Protein AF-I2Q893-F1 (afdb_monomer_lite)

Secondary structure (DSSP, 8-state):
--PPPPPHHHHHHHHHHHHHH-TTTTPPPPPGGGS-HHHHHHHHHHHHHHHHHHHHH-TT---

Sequence (63 aa):
MIKPKRSAEQQIADEADRRTLNPIASRQTIADSQATPEFQENLKRLKSERLEREARLNPKRKV

Foldseek 3Di:
DPDDDDDPVRVVVVVVVVCVVPVPVVDDDDDPVPDDPVVVVVVVVVVVVVVVVVCVVCVPPDD

pLDDT: mean 80.48, std 10.38, range [47.38, 94.12]

Radius of gyration: 21.13 Å; chains: 1; bounding box: 51×30×50 Å

Structure (mmCIF, N/CA/C/O backbone):
data_AF-I2Q893-F1
#
_entry.id   AF-I2Q893-F1
#
loop_
_atom_site.group_PDB
_atom_site.id
_atom_site.type_symbol
_atom_site.label_atom_id
_atom_site.label_alt_id
_atom_site.label_comp_id
_atom_site.label_asym_id
_atom_site.label_entity_id
_atom_site.label_seq_id
_atom_site.pdbx_PDB_ins_code
_atom_site.Cartn_x
_atom_site.Cartn_y
_atom_site.Cartn_z
_atom_site.occupancy
_atom_site.B_iso_or_equiv
_atom_site.auth_seq_id
_atom_site.auth_comp_id
_atom_site.auth_asym_id
_atom_site.auth_atom_id
_atom_site.pdbx_PDB_model_num
ATOM 1 N N . MET A 1 1 ? -36.503 -19.022 15.355 1.00 49.97 1 MET A N 1
ATOM 2 C CA . MET A 1 1 ? -35.554 -18.473 16.350 1.00 49.97 1 MET A CA 1
ATOM 3 C C . MET A 1 1 ? -34.837 -17.281 15.743 1.00 49.97 1 MET A C 1
ATOM 5 O O . MET A 1 1 ? -34.019 -17.461 14.850 1.00 49.97 1 MET A O 1
ATOM 9 N N . ILE A 1 2 ? -35.180 -16.069 16.174 1.00 61.50 2 ILE A N 1
ATOM 10 C CA . ILE A 1 2 ? -34.453 -14.858 15.779 1.00 61.50 2 ILE A CA 1
ATOM 11 C C . ILE A 1 2 ? -33.201 -14.821 16.654 1.00 61.50 2 ILE A C 1
ATOM 13 O O . ILE A 1 2 ? -33.313 -14.768 17.877 1.00 61.50 2 ILE A O 1
ATOM 17 N N . LYS A 1 3 ? -32.013 -14.936 16.050 1.00 69.81 3 LYS A N 1
ATOM 18 C CA . LYS A 1 3 ? -30.759 -14.767 16.796 1.00 69.81 3 LYS A CA 1
ATOM 19 C C . LYS A 1 3 ? -30.749 -13.345 17.381 1.00 69.81 3 LYS A C 1
ATOM 21 O O . LYS A 1 3 ? -31.089 -12.419 16.639 1.00 69.81 3 LYS A O 1
ATOM 26 N N . PRO A 1 4 ? -30.391 -13.153 18.663 1.00 74.50 4 PRO A N 1
ATOM 27 C CA . PRO A 1 4 ? -30.298 -11.819 19.242 1.00 74.50 4 PRO A CA 1
ATOM 28 C C . PRO A 1 4 ? -29.378 -10.945 18.385 1.00 74.50 4 PRO A C 1
ATOM 30 O O . PRO A 1 4 ? -28.320 -11.404 17.945 1.00 74.50 4 PRO A O 1
ATOM 33 N N . LYS A 1 5 ? -29.782 -9.698 18.118 1.00 77.62 5 LYS A N 1
ATOM 34 C CA . LYS A 1 5 ? -28.878 -8.723 17.499 1.00 77.62 5 LYS A CA 1
ATOM 35 C C . LYS A 1 5 ? -27.722 -8.489 18.476 1.00 77.62 5 LYS A C 1
ATOM 37 O O . LYS A 1 5 ? -27.967 -8.222 19.648 1.00 77.62 5 LYS A O 1
ATOM 42 N N . ARG A 1 6 ? -26.486 -8.643 17.998 1.00 78.44 6 ARG A N 1
ATOM 43 C CA . ARG A 1 6 ? -25.275 -8.404 18.796 1.00 78.44 6 ARG A CA 1
ATOM 44 C C . ARG A 1 6 ? -25.230 -6.950 19.279 1.00 78.44 6 ARG A C 1
ATOM 46 O O . ARG A 1 6 ? -25.617 -6.056 18.525 1.00 78.44 6 ARG A O 1
ATOM 53 N N . SER A 1 7 ? -24.733 -6.738 20.498 1.00 84.38 7 SER A N 1
ATOM 54 C CA . SER A 1 7 ? -24.368 -5.404 21.004 1.00 84.38 7 SER A CA 1
ATOM 55 C C . SER A 1 7 ? -23.241 -4.798 20.153 1.00 84.38 7 SER A C 1
ATOM 57 O O . SER A 1 7 ? -22.437 -5.532 19.574 1.00 84.38 7 SER A O 1
ATOM 59 N N . ALA A 1 8 ? -23.146 -3.466 20.119 1.00 79.38 8 ALA A N 1
ATOM 60 C CA . ALA A 1 8 ? -22.022 -2.753 19.513 1.00 79.38 8 ALA A CA 1
ATOM 61 C C . ALA A 1 8 ? -20.670 -3.197 20.108 1.00 79.38 8 ALA A C 1
ATOM 63 O O . ALA A 1 8 ? -19.703 -3.369 19.372 1.00 79.38 8 ALA A O 1
ATOM 64 N N . GLU A 1 9 ? -20.611 -3.476 21.414 1.00 81.44 9 GLU A N 1
ATOM 65 C CA . GLU A 1 9 ? -19.383 -3.959 22.066 1.00 81.44 9 GLU A CA 1
ATOM 66 C C . GLU A 1 9 ? -19.001 -5.362 21.583 1.00 81.44 9 GLU A C 1
ATOM 68 O O . GLU A 1 9 ? -17.835 -5.639 21.314 1.00 81.44 9 GLU A O 1
ATOM 73 N N . GLN A 1 10 ? -19.997 -6.235 21.403 1.00 85.31 10 GLN A N 1
ATOM 74 C CA . GLN A 1 10 ? -19.790 -7.592 20.891 1.00 85.31 10 GLN A CA 1
ATOM 75 C C . GLN A 1 10 ? -19.338 -7.575 19.428 1.00 85.31 10 GLN A C 1
ATOM 77 O O . GLN A 1 10 ? -18.522 -8.393 19.029 1.00 85.31 10 GLN A O 1
ATOM 82 N N . GLN A 1 11 ? -19.830 -6.626 18.628 1.00 82.31 11 GLN A N 1
ATOM 83 C CA . GLN A 1 11 ? -19.380 -6.459 17.245 1.00 82.31 11 GLN A CA 1
ATOM 84 C C . GLN A 1 11 ? -17.924 -5.988 17.160 1.00 82.31 11 GLN A C 1
ATOM 86 O O . GLN A 1 11 ? -17.193 -6.450 16.287 1.00 82.31 11 GLN A O 1
ATOM 91 N N . ILE A 1 12 ? -17.497 -5.095 18.058 1.00 82.06 12 ILE A N 1
ATOM 92 C CA . ILE A 1 12 ? -16.110 -4.612 18.105 1.00 82.06 12 ILE A CA 1
ATOM 93 C C . ILE A 1 12 ? -15.161 -5.735 18.541 1.00 82.06 12 ILE A C 1
ATOM 95 O O . ILE A 1 12 ? -14.101 -5.893 17.937 1.00 82.06 12 ILE A O 1
ATOM 99 N N . ALA A 1 13 ? -15.549 -6.528 19.544 1.00 84.44 13 ALA A N 1
ATOM 100 C CA . ALA A 1 13 ? -14.775 -7.682 19.996 1.00 84.44 13 ALA A CA 1
ATOM 101 C C . ALA A 1 13 ? -14.655 -8.760 18.902 1.00 84.44 13 ALA A C 1
ATOM 103 O O . ALA A 1 13 ? -13.546 -9.176 18.578 1.00 84.44 13 ALA A O 1
ATOM 104 N N . ASP A 1 14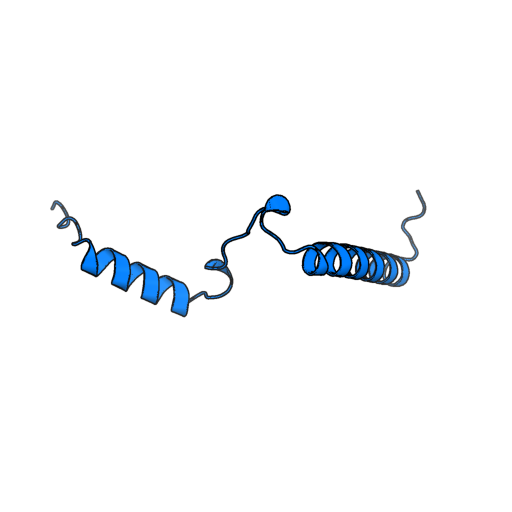 ? -15.770 -9.125 18.259 1.00 83.19 14 ASP A N 1
ATOM 105 C CA . ASP A 1 14 ? -15.785 -10.100 17.160 1.00 83.19 14 ASP A CA 1
ATOM 106 C C . ASP A 1 1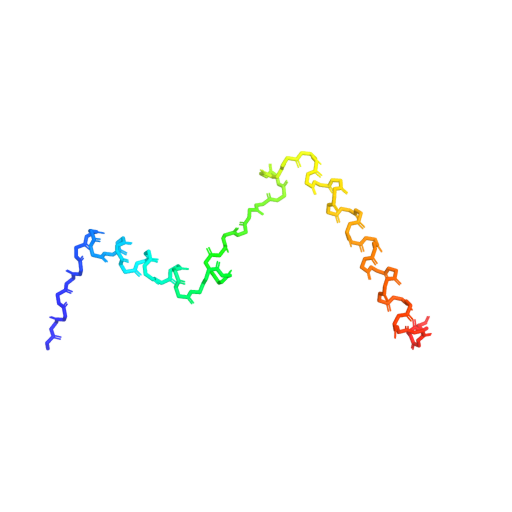4 ? -14.909 -9.639 15.977 1.00 83.19 14 ASP A C 1
ATOM 108 O O . ASP A 1 14 ? -14.222 -10.443 15.343 1.00 83.19 14 ASP A O 1
ATOM 112 N N . GLU A 1 15 ? -14.920 -8.339 15.663 1.00 78.44 15 GLU A N 1
ATOM 113 C CA . GLU A 1 15 ? -14.057 -7.767 14.630 1.00 78.44 15 GLU A CA 1
ATOM 114 C C . GLU A 1 15 ? -12.587 -7.824 15.055 1.00 78.44 15 GLU A C 1
ATOM 116 O O . GLU A 1 15 ? -11.757 -8.265 14.266 1.00 78.44 15 GLU A O 1
ATOM 121 N N . ALA A 1 16 ? -12.252 -7.454 16.294 1.00 81.50 16 ALA A N 1
ATOM 122 C CA . ALA A 1 16 ? -10.886 -7.547 16.807 1.00 81.50 16 ALA A CA 1
ATOM 123 C C . ALA A 1 16 ? -10.338 -8.984 16.721 1.00 81.50 16 ALA A C 1
ATOM 125 O O . ALA A 1 16 ? -9.241 -9.182 16.194 1.00 81.50 16 ALA A O 1
ATOM 126 N N . ASP A 1 17 ? -11.128 -9.980 17.123 1.00 82.81 17 ASP A N 1
ATOM 127 C CA . ASP A 1 17 ? -10.773 -11.401 17.022 1.00 82.81 17 ASP A CA 1
ATOM 128 C C . ASP A 1 17 ? -10.618 -11.860 15.566 1.00 82.81 17 ASP A C 1
ATOM 130 O O . ASP A 1 17 ? -9.726 -12.634 15.211 1.00 82.81 17 ASP A O 1
ATOM 134 N N . ARG A 1 18 ? -11.441 -11.333 14.658 1.00 79.12 18 ARG A N 1
ATOM 135 C CA . ARG A 1 18 ? -11.296 -11.614 13.227 1.00 79.12 18 ARG A CA 1
ATOM 136 C C . ARG A 1 18 ? -9.995 -11.040 12.658 1.00 79.12 18 ARG A C 1
ATOM 138 O O . ARG A 1 18 ? -9.367 -11.681 11.810 1.00 79.12 18 ARG A O 1
ATOM 145 N N . ARG A 1 19 ? -9.571 -9.860 13.122 1.00 78.19 19 ARG A N 1
ATOM 146 C CA . ARG A 1 19 ? -8.299 -9.240 12.711 1.00 78.19 19 ARG A CA 1
ATOM 147 C C . ARG A 1 19 ? -7.089 -10.001 13.235 1.00 78.19 19 ARG A C 1
ATOM 149 O O . ARG A 1 19 ? -6.102 -10.104 12.510 1.00 78.19 19 ARG A O 1
ATOM 156 N N . THR A 1 20 ? -7.156 -10.547 14.449 1.00 80.75 20 THR A N 1
ATOM 157 C CA . THR A 1 20 ? -6.056 -11.346 15.015 1.00 80.75 20 THR A CA 1
ATOM 158 C C . THR A 1 20 ? -5.887 -12.680 14.286 1.00 80.75 20 THR A C 1
ATOM 160 O O . THR A 1 20 ? -4.756 -13.098 14.048 1.00 80.75 20 THR A O 1
ATOM 163 N N . LEU A 1 21 ? -6.983 -13.310 13.849 1.00 83.81 21 LEU A N 1
ATOM 164 C CA . LEU A 1 21 ? -6.958 -14.569 13.092 1.00 83.81 21 LEU A CA 1
ATOM 165 C C . LEU A 1 21 ? -6.392 -14.436 11.673 1.00 83.81 21 LEU A C 1
ATOM 167 O O . LEU A 1 21 ? -5.764 -15.368 11.172 1.00 83.81 21 LEU A O 1
ATOM 171 N N . ASN A 1 22 ? -6.620 -13.305 11.000 1.00 80.75 22 ASN A N 1
ATOM 172 C CA . ASN A 1 22 ? -6.071 -13.071 9.666 1.00 80.75 22 ASN A CA 1
ATOM 173 C C . ASN A 1 22 ? -5.605 -11.617 9.495 1.00 80.75 22 ASN A C 1
ATOM 175 O O . ASN A 1 22 ? -6.272 -10.806 8.839 1.00 80.75 22 ASN A O 1
ATOM 179 N N . PRO A 1 23 ? -4.431 -11.278 10.056 1.00 74.94 23 PRO A N 1
ATOM 180 C CA . PRO A 1 23 ? -3.940 -9.904 10.083 1.00 74.94 23 PRO A CA 1
ATOM 181 C C . PRO A 1 23 ? -3.647 -9.364 8.681 1.00 74.94 23 PRO A C 1
ATOM 183 O O . PRO A 1 23 ? -3.727 -8.159 8.454 1.00 74.94 23 PRO A O 1
ATOM 186 N N . ILE A 1 24 ? -3.348 -10.242 7.718 1.00 79.19 24 ILE A N 1
ATOM 187 C CA . ILE A 1 24 ? -3.113 -9.853 6.324 1.00 79.19 24 ILE A CA 1
ATOM 188 C C . ILE A 1 24 ? -4.433 -9.484 5.644 1.00 79.19 24 ILE A C 1
ATOM 190 O O . ILE A 1 24 ? -4.509 -8.425 5.026 1.00 79.19 24 ILE A O 1
ATOM 194 N N . ALA A 1 25 ? -5.474 -10.310 5.788 1.00 71.94 25 ALA A N 1
ATOM 195 C CA . ALA A 1 25 ? -6.793 -10.027 5.215 1.00 71.94 25 ALA A CA 1
ATOM 196 C C . ALA A 1 25 ? -7.477 -8.811 5.863 1.00 71.94 25 ALA A C 1
ATOM 198 O O . ALA A 1 25 ? -8.347 -8.195 5.255 1.00 71.94 25 ALA A O 1
ATOM 199 N N . SER A 1 26 ? -7.069 -8.451 7.081 1.00 76.38 26 SER A N 1
ATOM 200 C CA . SER A 1 26 ? -7.544 -7.264 7.793 1.00 76.38 26 SER A CA 1
ATOM 201 C C . SER A 1 26 ? -6.879 -5.952 7.347 1.00 76.38 26 SER A C 1
ATOM 203 O O . SER A 1 26 ? -7.277 -4.883 7.823 1.00 76.38 26 SER A O 1
ATOM 205 N N . ARG A 1 27 ? -5.851 -5.980 6.491 1.00 81.19 27 ARG A N 1
ATOM 206 C CA . ARG A 1 27 ? -5.182 -4.749 6.048 1.00 81.19 27 ARG A CA 1
ATOM 207 C C . ARG A 1 27 ? -6.121 -3.916 5.177 1.00 81.19 27 ARG A C 1
ATOM 209 O O . ARG A 1 27 ? -6.566 -4.371 4.129 1.00 81.19 27 ARG A O 1
ATOM 216 N N . GLN A 1 28 ? -6.367 -2.671 5.580 1.00 79.62 28 GLN A N 1
ATOM 217 C CA . GLN A 1 28 ? -7.027 -1.691 4.720 1.00 79.62 28 GLN A CA 1
ATOM 218 C C . GLN A 1 28 ? -6.027 -1.116 3.719 1.00 79.62 28 GLN A C 1
ATOM 220 O O . GLN A 1 28 ? -4.914 -0.730 4.078 1.00 79.62 28 GLN A O 1
ATOM 225 N N . THR A 1 29 ? -6.431 -1.063 2.453 1.00 82.62 29 THR A N 1
ATOM 226 C CA . THR A 1 29 ? -5.694 -0.354 1.409 1.00 82.62 29 THR A CA 1
ATOM 227 C C . THR A 1 29 ? -6.042 1.127 1.485 1.00 82.62 29 THR A C 1
ATOM 229 O O . THR A 1 29 ? -7.218 1.483 1.467 1.00 82.62 29 THR A O 1
ATOM 232 N N . ILE A 1 30 ? -5.026 1.981 1.572 1.00 83.25 30 ILE A N 1
ATOM 233 C CA . ILE A 1 30 ? -5.191 3.434 1.470 1.00 83.25 30 ILE A CA 1
ATOM 234 C C . ILE A 1 30 ? -5.045 3.871 0.014 1.00 83.25 30 ILE A C 1
ATOM 236 O O . ILE A 1 30 ? -4.368 3.206 -0.773 1.00 83.25 30 ILE A O 1
ATOM 240 N N . ALA A 1 31 ? -5.675 4.985 -0.347 1.00 83.31 31 ALA A N 1
ATOM 241 C CA . ALA A 1 31 ? -5.488 5.570 -1.670 1.00 83.31 31 ALA A CA 1
ATOM 242 C C . ALA A 1 31 ? -4.089 6.198 -1.797 1.00 83.31 31 ALA A C 1
ATOM 244 O O . ALA A 1 31 ? -3.537 6.698 -0.817 1.00 83.31 31 ALA A O 1
ATOM 245 N N . ASP A 1 32 ? -3.552 6.266 -3.019 1.00 80.56 32 ASP A N 1
ATOM 246 C CA . ASP A 1 32 ? -2.246 6.893 -3.289 1.00 80.56 32 ASP A CA 1
ATOM 247 C C . ASP A 1 32 ? -2.200 8.377 -2.873 1.00 80.56 32 ASP A C 1
ATOM 249 O O . ASP A 1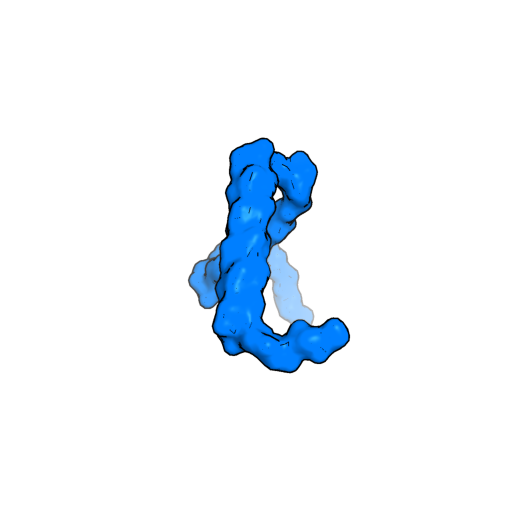 32 ? -1.137 8.898 -2.542 1.00 80.56 32 ASP A O 1
ATOM 253 N N . SER A 1 33 ? -3.355 9.052 -2.844 1.00 82.56 33 SER A N 1
ATOM 254 C CA . SER A 1 33 ? -3.506 10.436 -2.374 1.00 82.56 33 SER A CA 1
ATOM 255 C C . SER A 1 33 ? -3.377 10.592 -0.856 1.00 82.56 33 SER A C 1
ATOM 257 O O . SER A 1 33 ? -3.183 11.702 -0.374 1.00 82.56 33 SER A O 1
ATOM 259 N N . GLN A 1 34 ? -3.529 9.499 -0.104 1.00 85.88 34 GLN A N 1
ATOM 260 C CA . GLN A 1 34 ? -3.363 9.453 1.352 1.00 85.88 34 GLN A CA 1
ATOM 261 C C . GLN A 1 34 ? -1.953 8.994 1.753 1.00 85.88 34 GLN A C 1
ATOM 263 O O . GLN A 1 34 ? -1.606 9.044 2.932 1.00 85.88 34 GLN A O 1
ATOM 268 N N . ALA A 1 35 ? -1.150 8.527 0.795 1.00 84.75 35 ALA A N 1
ATOM 269 C CA . ALA A 1 35 ? 0.216 8.087 1.029 1.00 84.75 35 ALA A CA 1
ATOM 270 C C . ALA A 1 35 ? 1.174 9.288 1.070 1.00 84.75 35 ALA A C 1
ATOM 272 O O . ALA A 1 35 ? 1.019 10.242 0.306 1.00 84.75 35 ALA A O 1
ATOM 273 N N . THR A 1 36 ? 2.183 9.239 1.944 1.00 87.75 36 THR A N 1
ATOM 274 C CA . THR A 1 36 ? 3.205 10.295 1.993 1.00 87.75 36 THR A CA 1
ATOM 275 C C . THR A 1 36 ? 4.076 10.266 0.725 1.00 87.75 36 THR A C 1
ATOM 277 O O . THR A 1 36 ? 4.158 9.225 0.059 1.00 87.75 36 THR A O 1
ATOM 280 N N . PRO A 1 37 ? 4.737 11.379 0.359 1.00 85.69 37 PRO A N 1
ATOM 281 C CA . PRO A 1 37 ? 5.577 11.439 -0.840 1.00 85.69 37 PRO A CA 1
ATOM 282 C C . PRO A 1 37 ? 6.656 10.345 -0.887 1.00 85.69 37 PRO A C 1
ATOM 284 O O . PRO A 1 37 ? 6.888 9.743 -1.937 1.00 85.69 37 PRO A O 1
ATOM 287 N N . GLU A 1 38 ? 7.237 10.000 0.263 1.00 87.00 38 GLU A N 1
ATOM 288 C CA . GLU A 1 38 ? 8.252 8.950 0.388 1.00 87.00 38 GLU A CA 1
ATOM 289 C C . GLU A 1 38 ? 7.705 7.571 -0.019 1.00 87.00 38 GLU A C 1
ATOM 291 O O . GLU A 1 38 ? 8.415 6.771 -0.636 1.00 87.00 38 GLU A O 1
ATOM 296 N N . PHE A 1 39 ? 6.425 7.284 0.261 1.00 86.75 39 PHE A N 1
ATOM 297 C CA . PHE A 1 39 ? 5.787 6.041 -0.186 1.00 86.75 39 PHE A CA 1
ATOM 298 C C . PHE A 1 39 ? 5.660 5.980 -1.705 1.00 86.75 39 PHE A C 1
ATOM 300 O O . PHE A 1 39 ? 5.819 4.904 -2.280 1.00 86.75 39 PHE A O 1
ATOM 307 N N . GLN A 1 40 ? 5.404 7.108 -2.368 1.00 85.44 40 GLN A N 1
ATOM 308 C CA . GLN A 1 40 ? 5.260 7.143 -3.823 1.00 85.44 40 GLN A CA 1
ATOM 309 C C . GLN A 1 40 ? 6.594 6.879 -4.531 1.00 85.44 40 GLN A C 1
ATOM 311 O O . GLN A 1 40 ? 6.644 6.111 -5.496 1.00 85.44 40 GLN A O 1
ATOM 316 N N . GLU A 1 41 ? 7.683 7.473 -4.043 1.00 89.06 41 GLU A N 1
ATOM 317 C CA . GLU A 1 41 ? 9.033 7.227 -4.563 1.00 89.06 41 GLU A CA 1
ATOM 318 C C . GLU A 1 41 ? 9.453 5.771 -4.357 1.00 89.06 41 GLU A C 1
ATOM 320 O O . GLU A 1 41 ? 9.902 5.098 -5.292 1.00 89.06 41 GLU A O 1
ATOM 325 N N . ASN A 1 42 ? 9.218 5.244 -3.154 1.00 91.12 42 ASN A N 1
ATOM 326 C CA . ASN A 1 42 ? 9.560 3.866 -2.832 1.00 91.12 42 ASN A CA 1
ATOM 327 C C . ASN A 1 42 ? 8.710 2.871 -3.641 1.00 91.12 42 ASN A C 1
ATOM 329 O O . ASN A 1 42 ? 9.225 1.861 -4.120 1.00 91.12 42 ASN A O 1
ATOM 333 N N . LEU A 1 43 ? 7.430 3.180 -3.884 1.00 88.62 43 LEU A N 1
ATOM 334 C CA . LEU A 1 43 ? 6.554 2.383 -4.744 1.00 88.62 43 LEU A CA 1
ATOM 335 C C . LEU A 1 43 ? 7.063 2.337 -6.190 1.00 88.62 43 LEU A C 1
ATOM 337 O O . LEU A 1 43 ? 7.055 1.265 -6.800 1.00 88.62 43 LEU A O 1
ATOM 341 N N . LYS A 1 44 ? 7.515 3.470 -6.745 1.00 89.94 44 LYS A N 1
ATOM 342 C CA . LYS A 1 44 ? 8.102 3.522 -8.097 1.00 89.94 44 LYS A CA 1
ATOM 343 C C . LYS A 1 44 ? 9.339 2.631 -8.192 1.00 89.94 44 LYS A C 1
ATOM 345 O O . LYS A 1 44 ? 9.409 1.801 -9.098 1.00 89.94 44 LYS A O 1
ATOM 350 N N . ARG A 1 45 ? 10.251 2.740 -7.222 1.00 94.12 45 ARG A N 1
ATOM 351 C CA . ARG A 1 45 ? 11.461 1.908 -7.141 1.00 94.12 45 ARG A CA 1
ATOM 352 C C . ARG A 1 45 ? 11.135 0.416 -7.015 1.00 94.12 45 ARG A C 1
ATOM 354 O O . ARG A 1 45 ? 11.680 -0.408 -7.739 1.00 94.12 45 ARG A O 1
ATOM 361 N N . LEU A 1 46 ? 10.193 0.052 -6.146 1.00 92.62 46 LEU A N 1
ATOM 362 C CA . LEU A 1 46 ? 9.783 -1.346 -5.974 1.00 92.62 46 LEU A CA 1
ATOM 363 C C . LEU A 1 46 ? 9.145 -1.923 -7.244 1.00 92.62 46 LEU A C 1
ATOM 365 O O . LEU A 1 46 ? 9.373 -3.087 -7.580 1.00 92.62 46 LEU A O 1
ATOM 369 N N . LYS A 1 47 ? 8.360 -1.120 -7.972 1.00 92.06 47 LYS A N 1
ATOM 370 C CA . LYS A 1 47 ? 7.781 -1.529 -9.259 1.00 92.06 47 LYS A CA 1
ATOM 371 C C . LYS A 1 47 ? 8.860 -1.752 -10.321 1.00 92.06 47 LYS A C 1
ATOM 373 O O . LYS A 1 47 ? 8.771 -2.753 -11.030 1.00 92.06 47 LYS A O 1
ATOM 378 N N . SER A 1 48 ? 9.872 -0.885 -10.417 1.00 92.88 48 SER A N 1
ATOM 379 C CA . SER A 1 48 ? 10.970 -1.067 -11.379 1.00 92.88 48 SER A CA 1
ATOM 380 C C . SER A 1 48 ? 11.805 -2.308 -11.058 1.00 92.88 48 SER A C 1
ATOM 382 O O . SER A 1 48 ? 12.006 -3.146 -11.932 1.00 92.88 48 SER A O 1
ATOM 384 N N . GLU A 1 49 ? 12.186 -2.503 -9.792 1.00 93.31 49 GLU A N 1
ATOM 385 C CA . GLU A 1 49 ? 12.920 -3.697 -9.348 1.00 93.31 49 GLU A CA 1
ATOM 386 C C . GLU A 1 49 ? 12.136 -4.990 -9.627 1.00 93.31 49 GLU A C 1
ATOM 388 O O . GLU A 1 49 ? 12.704 -6.006 -10.038 1.00 93.31 49 GLU A O 1
ATOM 393 N N . ARG A 1 50 ? 10.812 -4.966 -9.421 1.00 92.69 50 ARG A N 1
ATOM 394 C CA . ARG A 1 50 ? 9.938 -6.095 -9.754 1.00 92.69 50 ARG A CA 1
ATOM 395 C C . ARG A 1 50 ? 9.953 -6.381 -11.254 1.00 92.69 50 ARG A C 1
ATOM 397 O O . ARG A 1 50 ? 10.091 -7.544 -11.622 1.00 92.69 50 ARG A O 1
ATOM 404 N N . LEU A 1 51 ? 9.828 -5.354 -12.091 1.00 89.94 51 LEU A N 1
ATOM 405 C CA . LEU A 1 51 ? 9.821 -5.505 -13.545 1.00 89.94 51 LEU A CA 1
ATOM 406 C C . LEU A 1 51 ? 11.147 -6.081 -14.053 1.00 89.94 51 LEU A C 1
ATOM 408 O O . LEU A 1 51 ? 11.150 -7.009 -14.857 1.00 89.94 51 LEU A O 1
ATOM 412 N N . GLU A 1 52 ? 12.274 -5.593 -13.533 1.00 90.56 52 GLU A N 1
ATOM 413 C CA . GLU A 1 52 ? 13.594 -6.139 -13.850 1.00 90.56 52 GLU A CA 1
ATOM 414 C C . GLU A 1 52 ? 13.724 -7.602 -13.429 1.00 90.56 52 GLU A C 1
ATOM 416 O O . GLU A 1 52 ? 14.241 -8.426 -14.185 1.00 90.56 52 GLU A O 1
ATOM 421 N N . ARG A 1 53 ? 13.242 -7.949 -12.232 1.00 89.75 53 ARG A N 1
ATOM 422 C CA . ARG A 1 53 ? 13.255 -9.333 -11.748 1.00 89.75 53 ARG A CA 1
ATOM 423 C C . ARG A 1 53 ? 12.392 -10.232 -12.630 1.00 89.75 53 ARG A C 1
ATOM 425 O O . ARG A 1 53 ? 12.837 -11.312 -13.003 1.00 89.75 53 ARG A O 1
ATOM 432 N N . GLU A 1 54 ? 11.191 -9.794 -12.990 1.00 87.56 54 GLU A N 1
ATOM 433 C CA . GLU A 1 54 ? 10.302 -10.536 -13.889 1.00 87.56 54 GLU A CA 1
ATOM 434 C C . GLU A 1 54 ? 10.919 -10.710 -15.284 1.00 87.56 54 GLU A C 1
ATOM 436 O O . GLU A 1 54 ? 10.877 -11.814 -15.828 1.00 87.56 54 GLU A O 1
ATOM 441 N N . ALA A 1 55 ? 11.565 -9.674 -15.827 1.00 85.00 55 ALA A N 1
ATOM 442 C CA . ALA A 1 55 ? 12.278 -9.743 -17.102 1.00 85.00 55 ALA A CA 1
ATOM 443 C C . ALA A 1 55 ? 13.460 -10.729 -17.059 1.00 85.00 55 ALA A C 1
ATOM 445 O O . ALA A 1 55 ? 13.672 -11.485 -18.007 1.00 85.00 55 ALA A O 1
ATOM 446 N N . ARG A 1 56 ? 14.199 -10.773 -15.941 1.00 82.31 56 ARG A N 1
ATOM 447 C CA . ARG A 1 56 ? 15.294 -11.737 -15.722 1.00 82.31 56 ARG A CA 1
ATOM 448 C C . ARG A 1 56 ? 14.790 -13.174 -15.566 1.00 82.31 56 ARG A C 1
ATOM 450 O O . ARG A 1 56 ? 15.461 -14.099 -16.010 1.00 82.31 56 ARG A O 1
ATOM 457 N N . LEU A 1 57 ? 13.628 -13.365 -14.940 1.00 80.94 57 LEU A N 1
ATOM 458 C CA . LEU A 1 57 ? 13.045 -14.688 -14.693 1.00 80.94 57 LEU A CA 1
ATOM 459 C C . LEU A 1 57 ? 12.281 -15.249 -15.904 1.00 80.94 57 LEU A C 1
ATOM 461 O O . LEU A 1 57 ? 12.160 -16.464 -16.025 1.00 80.94 57 LEU A O 1
ATOM 46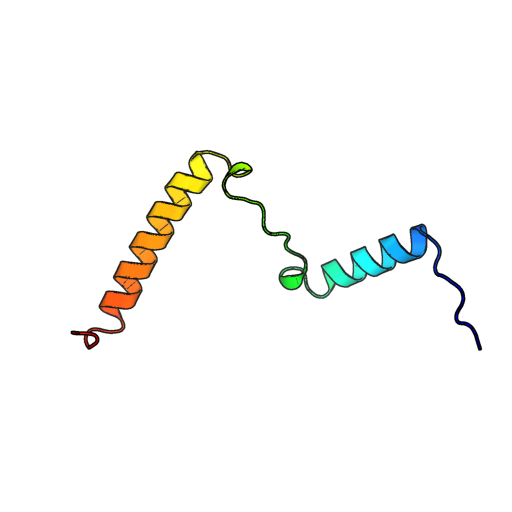5 N N . ASN A 1 58 ? 11.799 -14.398 -16.817 1.00 66.88 58 ASN A N 1
ATOM 466 C CA . ASN A 1 58 ? 11.096 -14.804 -18.038 1.00 66.88 58 ASN A CA 1
ATOM 467 C C . ASN A 1 58 ? 11.736 -14.200 -19.304 1.00 66.88 58 ASN A C 1
ATOM 469 O O . ASN A 1 58 ? 11.133 -13.343 -19.954 1.00 66.88 58 ASN A O 1
A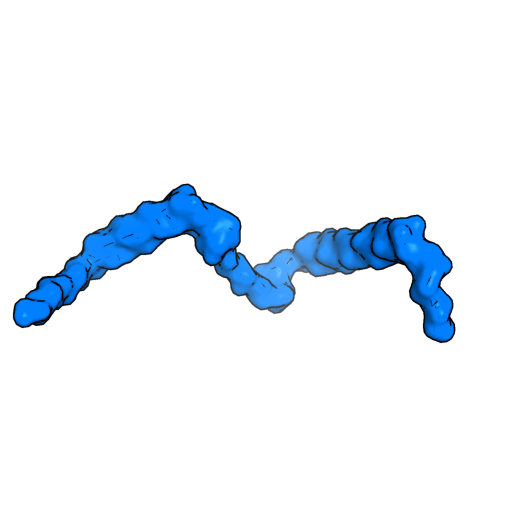TOM 473 N N . PRO A 1 59 ? 12.904 -14.700 -19.752 1.00 62.50 59 PRO A N 1
ATOM 474 C CA . PRO A 1 59 ? 13.582 -14.188 -20.948 1.00 62.50 59 PRO A CA 1
ATOM 475 C C . PRO A 1 59 ? 12.836 -14.465 -22.275 1.00 62.50 59 PRO A C 1
ATOM 477 O O . PRO A 1 59 ? 13.320 -14.089 -23.341 1.00 62.50 59 PRO A O 1
ATOM 480 N N . LYS A 1 60 ? 11.668 -15.133 -22.248 1.00 62.19 60 LYS A N 1
ATOM 481 C CA . LYS A 1 60 ? 10.909 -15.581 -23.434 1.00 62.19 60 LYS A CA 1
ATOM 482 C C . LYS A 1 60 ? 9.546 -1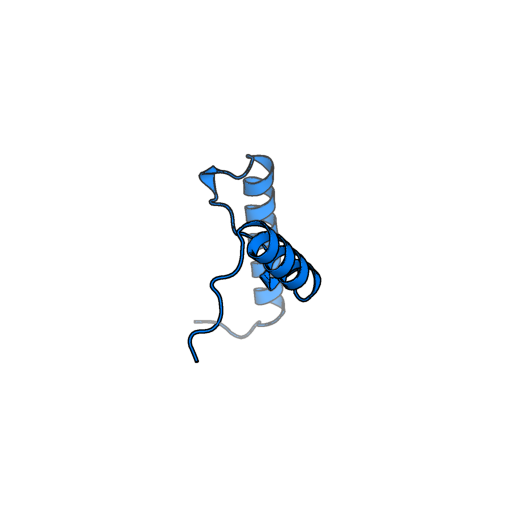4.910 -23.659 1.00 62.19 60 LYS A C 1
ATOM 484 O O . LYS A 1 60 ? 8.720 -15.464 -24.375 1.00 62.19 60 LYS A O 1
ATOM 489 N N . ARG A 1 61 ? 9.296 -13.707 -23.141 1.00 56.88 61 ARG A N 1
ATOM 490 C CA . ARG A 1 61 ? 8.243 -12.842 -23.714 1.00 56.88 61 ARG A CA 1
ATOM 491 C C . ARG A 1 61 ? 8.875 -11.780 -24.609 1.00 56.88 61 ARG A C 1
ATOM 493 O O . ARG A 1 61 ? 8.909 -10.605 -24.273 1.00 56.88 61 ARG A O 1
ATOM 500 N N . LYS A 1 62 ? 9.394 -12.231 -25.754 1.00 53.41 62 LYS A N 1
ATOM 501 C CA . LYS A 1 62 ? 9.441 -11.394 -26.954 1.00 53.41 62 LYS A CA 1
ATOM 502 C C . LYS A 1 62 ? 8.042 -11.464 -27.566 1.00 53.41 62 LYS A C 1
ATOM 504 O O . LYS A 1 62 ? 7.642 -12.543 -28.000 1.00 53.41 62 LYS A O 1
ATOM 509 N N . VAL A 1 63 ? 7.296 -10.366 -27.488 1.00 47.38 63 VAL A N 1
ATOM 510 C CA . VAL A 1 63 ? 6.255 -10.051 -28.478 1.00 47.38 63 VAL A CA 1
ATOM 511 C C . VAL A 1 63 ? 6.956 -9.294 -29.592 1.00 47.38 63 VAL A C 1
ATOM 513 O O . VAL A 1 63 ? 7.812 -8.451 -29.238 1.00 47.38 63 VAL A O 1
#